Protein AF-A0A3D2F034-F1 (afdb_monomer)

Mean predicted aligned error: 2.4 Å

Secondary structure (DSSP, 8-state):
--HHHHHHHHHHHHHHHHHHHHH-TTS-HHHHHHHHS--HHHHHHHHHH-

Foldseek 3Di:
DDPVVVVVVVVVVVVVVVVVVVVPVVDDQVNCCVPVVGGPVNVVVVVVVD

Structure (mmCIF, N/CA/C/O backbone):
data_AF-A0A3D2F034-F1
#
_entry.id   AF-A0A3D2F034-F1
#
loop_
_atom_site.group_PDB
_atom_site.id
_atom_site.type_symbol
_atom_site.label_atom_id
_atom_site.label_alt_id
_atom_site.label_comp_id
_atom_site.label_asym_id
_atom_site.label_entity_id
_atom_site.label_seq_id
_atom_site.pdbx_PDB_ins_code
_atom_site.Cartn_x
_atom_site.Cartn_y
_atom_site.Cartn_z
_atom_site.occupancy
_atom_site.B_iso_or_equiv
_atom_site.auth_seq_id
_atom_site.auth_comp_id
_atom_site.auth_asym_id
_atom_site.auth_atom_id
_atom_site.pdbx_PDB_model_num
ATOM 1 N N . MET A 1 1 ? -17.728 11.684 12.895 1.00 68.94 1 MET A N 1
ATOM 2 C CA . MET A 1 1 ? -17.370 10.260 13.054 1.00 68.94 1 MET A CA 1
ATOM 3 C C . MET A 1 1 ? -16.650 10.119 14.373 1.00 68.94 1 MET A C 1
ATOM 5 O O . MET A 1 1 ? -15.942 11.050 14.737 1.00 68.94 1 MET A O 1
ATOM 9 N N . ASP A 1 2 ? -16.862 9.020 15.090 1.00 94.44 2 ASP A N 1
ATOM 10 C CA . ASP A 1 2 ? -16.005 8.684 16.225 1.00 94.44 2 ASP A CA 1
ATOM 11 C C . ASP A 1 2 ? -14.615 8.229 15.733 1.00 94.44 2 ASP A C 1
ATOM 13 O O . ASP A 1 2 ? -14.430 7.887 14.558 1.00 94.44 2 ASP A O 1
ATOM 17 N N . GLN A 1 3 ? -13.625 8.280 16.626 1.00 96.19 3 GLN A N 1
ATOM 18 C CA . GLN A 1 3 ? -12.232 7.980 16.291 1.00 96.19 3 GLN A CA 1
ATOM 19 C C . GLN A 1 3 ? -12.025 6.506 15.917 1.00 96.19 3 GLN A C 1
ATOM 21 O O . GLN A 1 3 ? -11.179 6.190 15.085 1.00 96.19 3 GLN A O 1
ATOM 26 N N . GLU A 1 4 ? -12.789 5.595 16.515 1.00 97.00 4 GLU A N 1
ATOM 27 C CA . GLU A 1 4 ? -12.649 4.158 16.290 1.00 97.00 4 GLU A CA 1
ATOM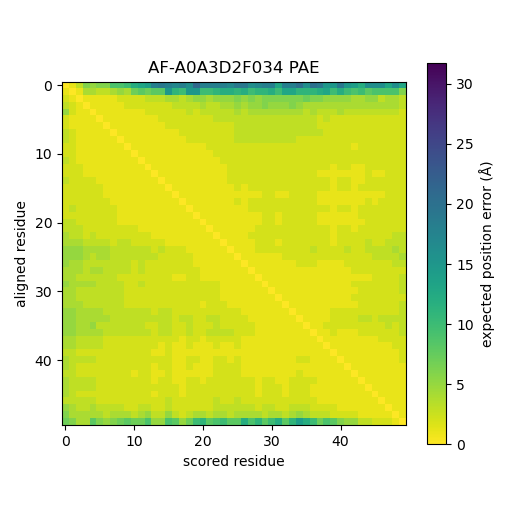 28 C C . GLU A 1 4 ? -13.129 3.775 14.884 1.00 97.00 4 GLU A C 1
ATOM 30 O O . GLU A 1 4 ? -12.427 3.091 14.136 1.00 97.00 4 GLU A O 1
ATOM 35 N N . ALA A 1 5 ? -14.274 4.317 14.474 1.00 97.56 5 ALA A N 1
ATOM 36 C CA . ALA A 1 5 ? -14.820 4.215 13.134 1.00 97.56 5 ALA A CA 1
ATOM 37 C C . ALA A 1 5 ? -13.882 4.846 12.100 1.00 97.56 5 ALA A C 1
ATOM 39 O O . ALA A 1 5 ? -13.681 4.270 11.029 1.00 97.56 5 ALA A O 1
ATOM 40 N N . GLN A 1 6 ? -13.272 5.997 12.410 1.00 98.06 6 GLN A N 1
ATOM 41 C CA . GLN A 1 6 ? -12.279 6.607 11.527 1.00 98.06 6 GLN A CA 1
ATOM 42 C C . GLN A 1 6 ? -11.053 5.702 11.341 1.00 98.06 6 GLN A C 1
ATOM 44 O O . GLN A 1 6 ? -10.701 5.392 10.202 1.00 98.06 6 GLN A O 1
ATOM 49 N N . ASN A 1 7 ? -10.475 5.190 12.429 1.00 97.94 7 ASN A N 1
ATOM 50 C CA . ASN A 1 7 ? -9.326 4.284 12.373 1.00 97.94 7 ASN A CA 1
ATOM 51 C C . ASN A 1 7 ? -9.649 3.001 11.584 1.00 97.94 7 ASN A C 1
ATOM 53 O O . ASN A 1 7 ? -8.834 2.523 10.790 1.00 97.94 7 ASN A O 1
ATOM 57 N N . ALA A 1 8 ? -10.849 2.440 11.766 1.00 98.12 8 ALA A N 1
ATOM 58 C CA . ALA A 1 8 ? -11.289 1.249 11.044 1.00 98.12 8 ALA A CA 1
ATOM 59 C C . ALA A 1 8 ? -11.382 1.493 9.529 1.00 98.12 8 ALA A C 1
ATOM 61 O O . ALA A 1 8 ? -10.945 0.650 8.735 1.00 98.12 8 ALA A O 1
ATOM 62 N N . LEU A 1 9 ? -11.914 2.652 9.129 1.00 98.38 9 LEU A N 1
ATOM 63 C CA . LEU A 1 9 ? -12.025 3.055 7.729 1.00 98.38 9 LEU A CA 1
ATOM 64 C C . LEU A 1 9 ? -10.652 3.311 7.098 1.00 98.38 9 LEU A C 1
ATOM 66 O O . LEU A 1 9 ? -10.387 2.807 6.006 1.00 98.38 9 LEU A O 1
ATOM 70 N N . GLU A 1 10 ? -9.759 4.018 7.789 1.00 98.25 10 GLU A N 1
ATOM 71 C CA . GLU A 1 10 ? -8.391 4.282 7.325 1.00 98.25 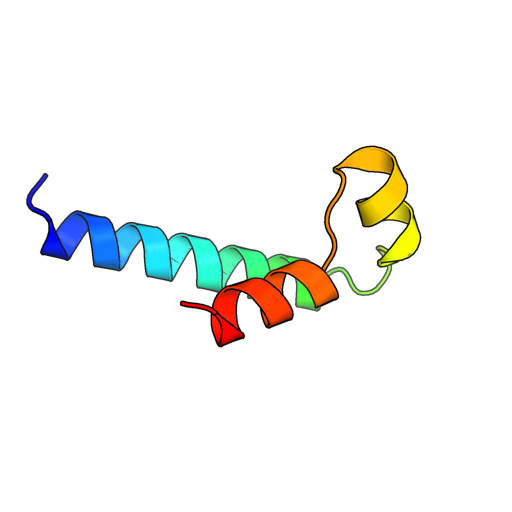10 GLU A CA 1
ATOM 72 C C . GLU A 1 10 ? -7.603 2.976 7.143 1.00 98.25 10 GLU A C 1
ATOM 74 O O . GLU A 1 10 ? -7.002 2.740 6.090 1.00 98.2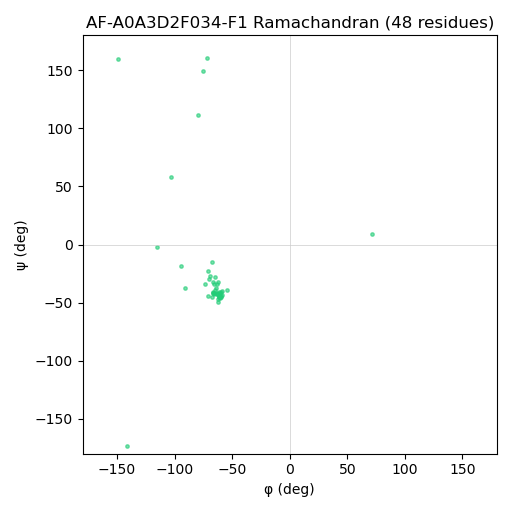5 10 GLU A O 1
ATOM 79 N N . ALA A 1 11 ? -7.691 2.057 8.109 1.00 98.25 11 ALA A N 1
ATOM 80 C CA . ALA A 1 11 ? -7.049 0.751 8.015 1.00 98.25 11 ALA A CA 1
ATOM 81 C C . ALA A 1 11 ? -7.628 -0.101 6.868 1.00 98.25 11 ALA A C 1
ATOM 83 O O . ALA A 1 11 ? -6.892 -0.817 6.183 1.00 98.25 11 ALA A O 1
ATOM 84 N N . ALA A 1 12 ? -8.942 -0.030 6.625 1.00 98.62 12 ALA A N 1
ATOM 85 C CA . ALA A 1 12 ? -9.579 -0.714 5.500 1.00 98.62 12 ALA A CA 1
ATOM 86 C C . ALA A 1 12 ? -9.135 -0.135 4.147 1.00 98.62 12 ALA A C 1
ATOM 88 O O . ALA A 1 12 ? -8.830 -0.900 3.227 1.00 98.62 12 ALA A O 1
ATOM 89 N N . ALA A 1 13 ? -9.035 1.192 4.037 1.00 98.75 13 ALA A N 1
ATOM 90 C CA . ALA A 1 13 ? -8.525 1.864 2.847 1.00 98.75 13 ALA A CA 1
ATOM 91 C C . ALA A 1 13 ? -7.067 1.470 2.563 1.00 98.75 13 ALA A C 1
ATOM 93 O O . ALA A 1 13 ? -6.738 1.114 1.429 1.00 98.75 13 ALA A O 1
ATOM 94 N N . PHE A 1 14 ? -6.215 1.434 3.594 1.00 98.50 14 PHE A N 1
ATOM 95 C CA . PHE A 1 14 ? -4.820 1.019 3.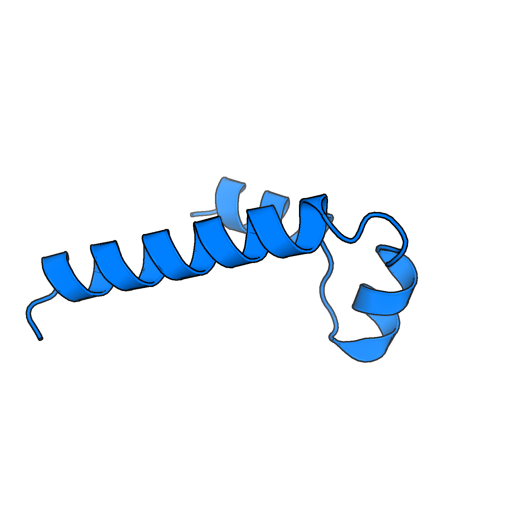452 1.00 98.50 14 PHE A CA 1
ATOM 96 C C . PHE A 1 14 ? -4.695 -0.435 2.979 1.00 98.50 14 PHE A C 1
ATOM 98 O O . PHE A 1 14 ? -3.993 -0.713 2.007 1.00 98.50 14 PHE A O 1
ATOM 105 N N . ARG A 1 15 ? -5.446 -1.371 3.578 1.00 98.62 15 ARG A N 1
ATOM 106 C CA . ARG A 1 15 ? -5.472 -2.775 3.124 1.00 98.62 15 ARG A CA 1
ATOM 107 C C . ARG A 1 15 ? -5.931 -2.909 1.670 1.00 98.62 15 ARG A C 1
ATOM 109 O O . ARG A 1 15 ? -5.352 -3.693 0.920 1.00 98.62 15 ARG A O 1
ATOM 116 N N . ARG A 1 16 ? -6.930 -2.126 1.248 1.00 98.75 16 ARG A N 1
ATOM 117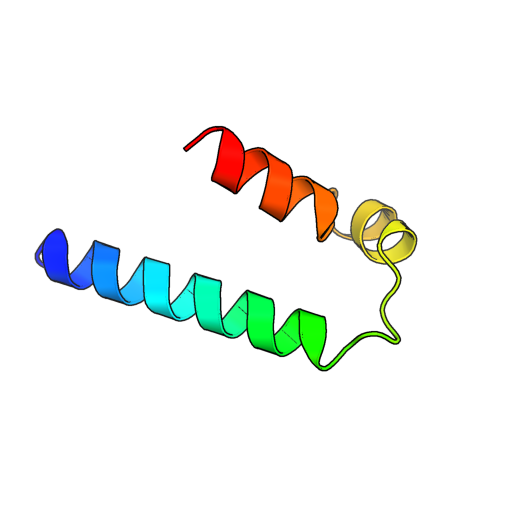 C CA . ARG A 1 16 ? -7.400 -2.111 -0.144 1.00 98.75 16 ARG A CA 1
ATOM 118 C C . ARG A 1 16 ? -6.334 -1.583 -1.106 1.00 98.75 16 ARG A C 1
ATOM 120 O O . ARG A 1 16 ? -6.181 -2.137 -2.193 1.00 98.75 16 ARG A O 1
ATOM 127 N N . LEU A 1 17 ? -5.575 -0.558 -0.713 1.00 98.50 17 LEU A N 1
ATOM 128 C CA . LEU A 1 17 ? -4.438 -0.068 -1.495 1.00 98.50 17 LEU A CA 1
ATOM 129 C C . LEU A 1 17 ? -3.373 -1.158 -1.671 1.00 98.50 17 LEU A C 1
ATOM 131 O O . LEU A 1 17 ? -2.911 -1.376 -2.789 1.00 98.50 17 LEU A O 1
ATOM 135 N N . LEU A 1 18 ? -3.017 -1.877 -0.602 1.00 98.38 18 LEU A N 1
ATOM 136 C CA . LEU A 1 18 ? -2.042 -2.969 -0.687 1.00 98.38 18 LEU A CA 1
ATOM 137 C C . LEU A 1 18 ? -2.502 -4.068 -1.653 1.00 98.38 18 LEU A C 1
ATOM 139 O O . LEU A 1 18 ? -1.725 -4.488 -2.507 1.00 98.38 18 LEU A O 1
ATOM 143 N N . GLN A 1 19 ? -3.773 -4.474 -1.581 1.00 98.69 19 GLN A N 1
ATOM 144 C CA . GLN A 1 19 ? -4.354 -5.440 -2.522 1.00 98.69 19 GLN A CA 1
ATOM 145 C C . GLN A 1 19 ? -4.315 -4.935 -3.969 1.00 98.69 19 GLN A C 1
ATOM 147 O O . GLN A 1 19 ? -3.972 -5.686 -4.879 1.00 98.69 19 GLN A O 1
ATOM 152 N N . HIS A 1 20 ? -4.625 -3.656 -4.196 1.00 98.62 20 HIS A N 1
ATOM 153 C CA . HIS A 1 20 ? -4.548 -3.057 -5.527 1.00 98.62 20 HIS A CA 1
ATOM 154 C C . HIS A 1 20 ? -3.118 -3.088 -6.086 1.00 98.62 20 HIS A C 1
ATOM 156 O O . HIS A 1 20 ? -2.907 -3.477 -7.235 1.00 98.62 20 HIS A O 1
ATOM 162 N N . LEU A 1 21 ? -2.128 -2.719 -5.269 1.00 98.38 21 LEU A N 1
ATOM 163 C CA . LEU A 1 21 ? -0.720 -2.714 -5.666 1.00 98.38 21 LEU A CA 1
ATOM 164 C C . LEU A 1 21 ? -0.143 -4.124 -5.853 1.00 98.38 21 LEU A C 1
ATOM 166 O O . LEU A 1 21 ? 0.770 -4.280 -6.667 1.00 98.38 21 LEU A O 1
ATOM 170 N N . ASP A 1 22 ? -0.653 -5.126 -5.129 1.00 98.31 22 ASP A N 1
ATOM 171 C CA . ASP A 1 22 ? -0.291 -6.536 -5.318 1.00 98.31 22 ASP A CA 1
ATOM 172 C C . ASP A 1 22 ? -0.905 -7.130 -6.594 1.00 98.31 22 ASP A C 1
ATOM 174 O O . ASP A 1 22 ? -0.261 -7.928 -7.276 1.00 98.31 22 ASP A O 1
ATOM 178 N N . ALA A 1 23 ? -2.112 -6.703 -6.974 1.00 98.62 23 ALA A N 1
ATOM 179 C CA . ALA A 1 23 ? -2.712 -7.069 -8.256 1.00 98.62 23 ALA A CA 1
ATOM 180 C C . ALA A 1 23 ? -1.991 -6.414 -9.452 1.00 98.62 23 ALA A C 1
ATOM 182 O O . ALA A 1 23 ? -1.979 -6.967 -10.549 1.00 98.62 23 ALA A O 1
ATOM 183 N N . ARG A 1 24 ? -1.361 -5.250 -9.246 1.00 98.12 24 ARG A N 1
ATOM 184 C CA . ARG A 1 24 ? -0.659 -4.461 -10.274 1.00 98.12 24 ARG A CA 1
ATOM 185 C C . ARG A 1 24 ? 0.861 -4.602 -10.199 1.00 98.12 24 ARG A C 1
ATOM 187 O O . ARG A 1 24 ? 1.585 -3.618 -10.034 1.00 98.12 24 ARG A O 1
ATOM 194 N N . LYS A 1 25 ? 1.362 -5.838 -10.311 1.00 97.56 25 LYS A N 1
ATOM 195 C CA . LYS A 1 25 ? 2.814 -6.131 -10.297 1.00 97.56 25 LYS A CA 1
ATOM 196 C C . LYS A 1 25 ? 3.560 -5.592 -11.524 1.00 97.56 25 LYS A C 1
ATOM 198 O O . LYS A 1 25 ? 4.780 -5.495 -11.490 1.00 97.56 25 LYS A O 1
ATOM 203 N N . ASP A 1 26 ? 2.830 -5.224 -12.575 1.00 98.31 26 ASP A N 1
ATOM 204 C CA . ASP A 1 26 ? 3.343 -4.532 -13.758 1.00 98.31 26 ASP A CA 1
ATOM 205 C C . ASP A 1 26 ? 3.864 -3.122 -13.440 1.00 98.31 26 ASP A C 1
ATOM 207 O O . ASP A 1 26 ? 4.779 -2.639 -14.101 1.00 98.31 26 ASP A O 1
ATOM 211 N N . VAL A 1 27 ? 3.324 -2.471 -12.405 1.00 98.19 27 VAL A N 1
ATOM 212 C CA . VAL A 1 27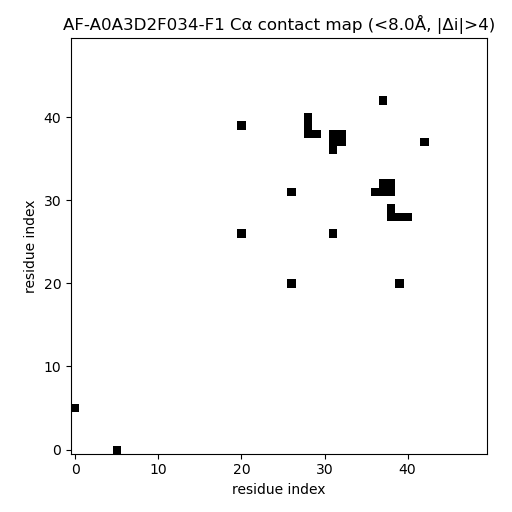 ? 3.767 -1.139 -11.982 1.00 98.19 27 VAL A CA 1
ATOM 213 C C . VAL A 1 27 ? 5.040 -1.268 -11.157 1.00 98.19 27 VAL A C 1
ATOM 215 O O . VAL A 1 27 ? 5.003 -1.755 -10.021 1.00 98.19 27 VAL A O 1
ATOM 218 N N . GLN A 1 28 ? 6.166 -0.801 -11.692 1.00 98.31 28 GLN A N 1
ATOM 219 C CA . GLN A 1 28 ? 7.444 -0.874 -10.997 1.00 98.31 28 GLN A CA 1
ATOM 220 C C . GLN A 1 28 ? 7.553 0.165 -9.878 1.00 98.31 28 GLN A C 1
ATOM 222 O O . GLN A 1 28 ? 7.024 1.273 -9.953 1.00 98.31 28 GLN A O 1
ATOM 227 N N . ASN A 1 29 ? 8.302 -0.177 -8.828 1.00 98.38 29 ASN A N 1
ATOM 228 C CA . ASN A 1 29 ? 8.547 0.747 -7.720 1.00 98.38 29 ASN A CA 1
ATOM 229 C C . ASN A 1 29 ? 9.298 2.013 -8.164 1.00 98.38 29 ASN A C 1
ATOM 231 O O . ASN A 1 29 ? 9.063 3.071 -7.585 1.00 98.38 29 ASN A O 1
ATOM 235 N N . ILE A 1 30 ? 10.182 1.918 -9.166 1.00 98.50 30 ILE A N 1
ATOM 236 C CA . ILE A 1 30 ? 10.927 3.077 -9.672 1.00 98.50 30 ILE A CA 1
ATOM 237 C C . ILE A 1 30 ? 9.997 4.090 -10.350 1.00 98.50 30 ILE A C 1
ATOM 239 O O . ILE A 1 30 ? 10.102 5.279 -10.066 1.00 98.50 30 ILE A O 1
ATOM 243 N N . ASP A 1 31 ? 9.022 3.628 -11.134 1.00 98.50 31 ASP A N 1
ATOM 244 C CA . ASP A 1 31 ? 8.047 4.505 -11.789 1.00 98.50 31 ASP A CA 1
ATOM 245 C C . ASP A 1 31 ? 7.157 5.212 -10.761 1.00 98.50 31 ASP A C 1
ATOM 247 O O . ASP A 1 31 ? 6.922 6.416 -10.861 1.00 98.50 31 ASP A O 1
ATOM 251 N N . MET A 1 32 ? 6.721 4.491 -9.719 1.00 98.44 32 MET A N 1
ATOM 252 C CA . MET A 1 32 ? 5.996 5.098 -8.596 1.00 98.44 32 MET A CA 1
ATOM 253 C C . MET A 1 32 ? 6.844 6.163 -7.891 1.00 98.44 32 MET A C 1
ATOM 255 O O . MET A 1 32 ? 6.364 7.262 -7.630 1.00 98.44 32 MET A O 1
ATOM 259 N N . MET A 1 33 ? 8.123 5.876 -7.619 1.00 98.56 33 MET A N 1
ATOM 260 C CA . MET A 1 33 ? 9.023 6.853 -6.999 1.00 98.56 33 MET A CA 1
ATOM 261 C C . MET A 1 33 ? 9.170 8.115 -7.847 1.00 98.56 33 MET A C 1
ATOM 263 O O . MET A 1 33 ? 9.098 9.210 -7.298 1.00 98.56 33 MET A O 1
ATOM 267 N N . ILE A 1 34 ? 9.360 7.970 -9.160 1.00 98.44 34 ILE A N 1
ATOM 268 C CA . ILE A 1 34 ? 9.533 9.106 -10.072 1.00 98.44 34 ILE A CA 1
ATOM 269 C C . ILE A 1 34 ? 8.272 9.975 -10.098 1.00 98.44 34 ILE A C 1
ATOM 271 O O . ILE A 1 34 ? 8.393 11.196 -10.057 1.00 98.44 34 ILE A O 1
ATOM 275 N N . GLN A 1 35 ? 7.079 9.369 -10.133 1.00 98.38 35 GLN A N 1
ATOM 276 C CA . GLN A 1 35 ? 5.843 10.135 -10.319 1.00 98.38 35 GLN A CA 1
ATOM 277 C C . GLN A 1 35 ? 5.163 10.605 -9.038 1.00 98.38 35 GLN A C 1
ATOM 279 O O . GLN A 1 35 ? 4.608 11.701 -9.017 1.00 98.38 35 GLN A O 1
ATOM 284 N N . SER A 1 36 ? 5.170 9.805 -7.973 1.00 97.88 36 SER A N 1
ATOM 285 C CA . SER A 1 36 ? 4.461 10.126 -6.728 1.00 97.88 36 SER A CA 1
ATOM 286 C C . SER A 1 36 ? 5.379 10.335 -5.5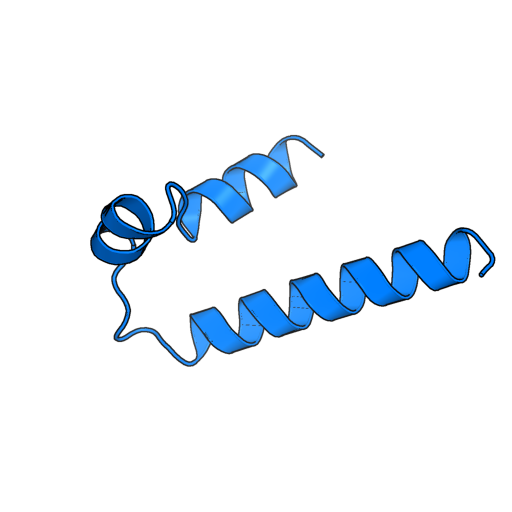26 1.00 97.88 36 SER A C 1
ATOM 288 O O . SER A 1 36 ? 4.886 10.631 -4.441 1.00 97.88 36 SER A O 1
ATOM 290 N N . GLY A 1 37 ? 6.697 10.167 -5.675 1.00 98.38 37 GLY A N 1
ATOM 291 C CA . GLY A 1 37 ? 7.659 10.347 -4.581 1.00 98.38 37 GLY A CA 1
ATOM 292 C C . GLY A 1 37 ? 7.620 9.252 -3.505 1.00 98.38 37 GLY A C 1
ATOM 293 O O . GLY A 1 37 ? 8.274 9.391 -2.472 1.00 98.38 37 GLY A O 1
ATOM 294 N N . PHE A 1 38 ? 6.879 8.160 -3.724 1.00 98.50 38 PHE A N 1
ATOM 2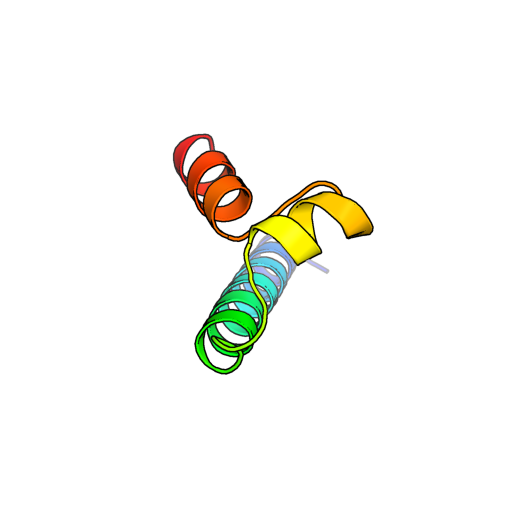95 C CA . PHE A 1 38 ? 6.859 6.987 -2.845 1.00 98.50 38 PHE A CA 1
ATOM 296 C C . PHE A 1 38 ? 6.588 5.706 -3.642 1.00 98.50 38 PHE A C 1
ATOM 298 O O . PHE A 1 38 ? 6.022 5.740 -4.730 1.00 98.50 38 PHE A O 1
ATOM 305 N N . CYS A 1 39 ? 6.951 4.556 -3.078 1.00 98.62 39 CYS A N 1
ATOM 306 C CA . CYS A 1 39 ? 6.652 3.241 -3.646 1.00 98.62 39 CYS A CA 1
ATOM 307 C C . CYS A 1 39 ? 6.279 2.228 -2.554 1.00 98.62 39 CYS A C 1
ATOM 309 O O . CYS A 1 39 ? 6.183 2.575 -1.375 1.00 98.62 39 CYS A O 1
ATOM 311 N N . ARG A 1 40 ? 6.119 0.950 -2.927 1.00 98.62 40 ARG A N 1
ATOM 312 C CA . ARG A 1 40 ? 5.801 -0.144 -1.988 1.00 98.62 40 ARG A CA 1
ATOM 313 C C . ARG A 1 40 ? 6.791 -0.233 -0.820 1.00 98.62 40 ARG A C 1
ATOM 315 O O . ARG A 1 40 ? 6.371 -0.414 0.316 1.00 98.62 40 ARG A O 1
ATOM 322 N N . ASN A 1 41 ? 8.083 -0.013 -1.072 1.00 98.44 41 ASN A N 1
ATOM 323 C CA . ASN A 1 41 ? 9.113 -0.043 -0.026 1.00 98.44 41 ASN A CA 1
ATOM 324 C C . ASN A 1 41 ? 8.937 1.095 0.996 1.00 98.44 41 ASN A C 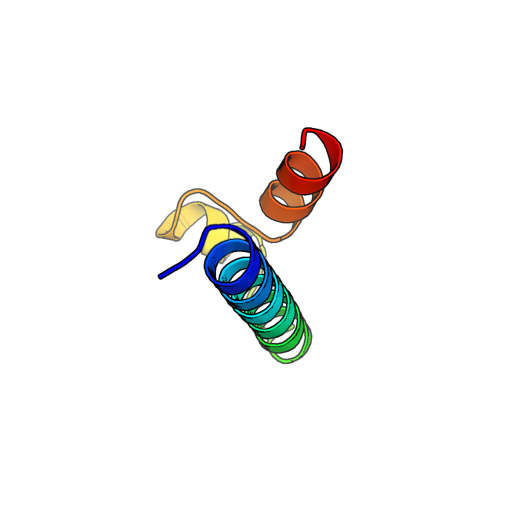1
ATOM 326 O O . ASN A 1 41 ? 9.205 0.912 2.182 1.00 98.44 41 ASN A O 1
ATOM 330 N N . CYS A 1 42 ? 8.463 2.266 0.553 1.00 98.44 42 CYS A N 1
ATOM 331 C CA . CYS A 1 42 ? 8.146 3.385 1.440 1.00 98.44 42 CYS A CA 1
ATOM 332 C C . CYS A 1 42 ? 6.970 3.035 2.355 1.00 98.44 42 CYS A C 1
ATOM 334 O O . CYS A 1 42 ? 7.057 3.278 3.553 1.00 98.44 42 CYS A O 1
ATOM 336 N N . LEU A 1 43 ? 5.924 2.397 1.812 1.00 98.25 43 LEU A N 1
ATOM 337 C CA . LEU A 1 43 ? 4.779 1.929 2.600 1.00 98.25 43 LEU A CA 1
ATOM 338 C C . LEU A 1 43 ? 5.216 0.939 3.690 1.00 98.25 43 LEU A C 1
ATOM 340 O O . LEU A 1 43 ? 4.795 1.073 4.835 1.00 98.25 43 LEU A O 1
ATOM 344 N N . SER A 1 44 ? 6.107 -0.006 3.366 1.00 98.12 44 SER A N 1
ATOM 345 C CA . SER A 1 44 ? 6.686 -0.919 4.362 1.00 98.12 44 SER A CA 1
ATOM 346 C C . SER A 1 44 ? 7.483 -0.175 5.435 1.00 98.12 44 SER A C 1
ATOM 348 O O . SER A 1 44 ? 7.334 -0.469 6.616 1.00 98.12 44 SER A O 1
ATOM 350 N N . LYS A 1 45 ? 8.300 0.814 5.049 1.00 98.44 45 LYS A N 1
ATOM 351 C CA . LYS A 1 45 ? 9.067 1.629 6.001 1.00 98.44 45 LYS A CA 1
ATOM 352 C C . LYS A 1 45 ? 8.159 2.434 6.934 1.00 98.44 45 LYS A C 1
ATOM 354 O O . LYS A 1 45 ? 8.460 2.527 8.117 1.00 98.44 45 LYS A O 1
ATOM 359 N N . TRP A 1 46 ? 7.077 3.016 6.421 1.00 98.38 46 TRP A N 1
ATOM 360 C CA . TRP A 1 46 ? 6.121 3.763 7.242 1.00 98.38 46 TRP A CA 1
ATOM 361 C C . TRP A 1 46 ? 5.379 2.853 8.213 1.00 98.38 46 TRP A C 1
ATOM 363 O O . TRP A 1 46 ? 5.258 3.210 9.376 1.00 98.38 46 TRP A O 1
ATOM 373 N N . LEU A 1 47 ? 4.965 1.662 7.772 1.00 97.12 47 LEU A N 1
ATOM 374 C CA . LEU A 1 47 ? 4.321 0.689 8.654 1.00 97.12 47 LEU A CA 1
ATOM 375 C C . LEU A 1 47 ? 5.256 0.204 9.771 1.00 97.12 47 LEU A C 1
ATOM 377 O O . LEU A 1 47 ? 4.792 -0.044 10.871 1.00 97.12 47 LEU A O 1
ATOM 381 N N . LEU A 1 48 ? 6.560 0.081 9.505 1.00 97.75 48 LEU A N 1
ATOM 382 C CA . LEU A 1 48 ? 7.553 -0.253 10.534 1.00 97.75 48 LEU A CA 1
ATOM 383 C C . LEU A 1 48 ? 7.806 0.885 11.536 1.00 97.75 48 LEU A C 1
ATOM 385 O O . LEU A 1 48 ? 8.328 0.625 12.615 1.00 97.75 48 LEU A O 1
ATOM 389 N N . ALA A 1 49 ? 7.527 2.132 11.155 1.00 97.44 49 ALA A N 1
ATOM 390 C CA . ALA A 1 49 ? 7.754 3.309 11.993 1.00 97.44 49 ALA A CA 1
ATOM 391 C C . ALA A 1 49 ? 6.513 3.740 12.791 1.00 97.44 49 ALA A C 1
ATOM 393 O O . ALA A 1 49 ? 6.658 4.531 13.723 1.00 97.44 49 ALA A O 1
ATOM 394 N N . ALA A 1 50 ? 5.328 3.278 12.381 1.00 89.31 50 ALA A N 1
ATOM 395 C CA . ALA A 1 50 ? 4.055 3.495 13.062 1.00 89.31 50 ALA A CA 1
ATOM 396 C C . ALA A 1 50 ? 3.923 2.578 14.284 1.00 89.31 50 ALA A C 1
ATOM 398 O O . ALA A 1 50 ? 3.396 3.068 15.307 1.00 89.31 50 ALA A O 1
#

pLDDT: mean 97.39, std 4.31, range [68.94, 98.75]

Solvent-accessible surface area (backbone atoms only — not comparable to full-atom values): 2994 Å² total; per-residue (Å²): 132,59,70,67,63,48,52,53,50,52,54,50,52,51,54,51,50,51,53,52,53,64,74,40,69,86,64,49,53,66,60,33,33,75,73,71,73,46,33,70,68,50,55,54,52,50,63,75,72,108

Sequence (50 aa):
MDQEAQNALEAAAFRRLLQHLDARKDVQNIDMMIQSGFCRNCLSKWLLAA

Nearest PDB structures (foldseek):
  3fyb-assembly1_B  TM=1.007E+00  e=4.011E-05  Alcanivorax borkumensis SK2

Radius of gyration: 12.88 Å; Cα contacts (8 Å, |Δi|>4): 14; chains: 1; bounding box: 28×17×30 Å